Protein AF-A0A0P0D0X3-F1 (afdb_monomer_lite)

Structure (mmCIF, N/CA/C/O backbone):
data_AF-A0A0P0D0X3-F1
#
_entry.id   AF-A0A0P0D0X3-F1
#
loop_
_atom_site.group_PDB
_atom_site.id
_atom_site.type_symbol
_atom_site.label_atom_id
_atom_site.label_alt_id
_atom_site.label_comp_id
_atom_site.label_asym_id
_atom_site.label_entity_id
_atom_site.label_seq_id
_atom_site.pdbx_PDB_ins_code
_atom_site.Cartn_x
_atom_site.Cartn_y
_atom_site.Cartn_z
_atom_site.occupancy
_atom_site.B_iso_or_equiv
_atom_site.auth_seq_id
_atom_site.auth_comp_id
_atom_site.auth_asym_id
_atom_site.auth_atom_id
_atom_site.pdbx_PDB_model_num
ATOM 1 N N . MET A 1 1 ? -0.800 -17.190 -80.268 1.00 58.31 1 MET A N 1
ATOM 2 C CA . MET A 1 1 ? -1.699 -16.390 -79.402 1.00 58.31 1 MET A CA 1
ATOM 3 C C . MET A 1 1 ? -2.467 -17.156 -78.300 1.00 58.31 1 MET A C 1
ATOM 5 O O . MET A 1 1 ? -2.854 -16.480 -77.355 1.00 58.31 1 MET A O 1
ATOM 9 N N . PRO A 1 2 ? -2.688 -18.495 -78.311 1.00 58.62 2 PRO A N 1
ATOM 10 C CA . PRO A 1 2 ? -3.405 -19.166 -77.206 1.00 58.62 2 PRO A CA 1
ATOM 11 C C . PRO A 1 2 ? -2.531 -19.423 -75.964 1.00 58.62 2 PRO A C 1
ATOM 13 O O . PRO A 1 2 ? -3.028 -19.371 -74.844 1.00 58.62 2 PRO A O 1
ATOM 16 N N . ALA A 1 3 ? -1.220 -19.613 -76.150 1.00 58.62 3 ALA A N 1
ATOM 17 C CA . ALA A 1 3 ? -0.276 -19.857 -75.056 1.00 58.62 3 ALA A CA 1
ATOM 18 C C . ALA A 1 3 ? -0.175 -18.674 -74.076 1.00 58.62 3 ALA A C 1
ATOM 20 O O . ALA A 1 3 ? -0.129 -18.879 -72.869 1.00 58.62 3 ALA A O 1
ATOM 21 N N . LEU A 1 4 ? -0.228 -17.435 -74.581 1.00 63.00 4 LEU A N 1
ATOM 22 C CA . LEU A 1 4 ? -0.166 -16.236 -73.739 1.00 63.00 4 LEU A CA 1
ATOM 23 C C . LEU A 1 4 ? -1.428 -16.075 -72.872 1.00 63.00 4 LEU A C 1
ATOM 25 O O . LEU A 1 4 ? -1.341 -15.619 -71.740 1.00 63.00 4 LEU A O 1
ATOM 29 N N . ARG A 1 5 ? -2.597 -16.490 -73.387 1.00 64.44 5 ARG A N 1
ATOM 30 C CA . ARG A 1 5 ? -3.867 -16.467 -72.643 1.00 64.44 5 ARG A CA 1
ATOM 31 C C . ARG A 1 5 ? -3.905 -17.527 -71.542 1.00 64.44 5 ARG A C 1
ATOM 33 O O . ARG A 1 5 ? -4.376 -17.234 -70.451 1.00 64.44 5 ARG A O 1
ATOM 40 N N . LEU A 1 6 ? -3.376 -18.722 -71.809 1.00 64.69 6 LEU A N 1
ATOM 41 C CA . LEU A 1 6 ? -3.250 -19.791 -70.810 1.00 64.69 6 LEU A CA 1
ATOM 42 C C . LEU A 1 6 ? -2.283 -19.406 -69.684 1.00 64.69 6 LEU A C 1
ATOM 44 O O . LEU A 1 6 ? -2.586 -19.645 -68.519 1.00 64.69 6 LEU A O 1
ATOM 48 N N . LEU A 1 7 ? -1.173 -18.742 -70.024 1.00 64.81 7 LEU A N 1
ATOM 49 C CA . LEU A 1 7 ? -0.231 -18.214 -69.037 1.00 64.81 7 LEU A CA 1
ATOM 50 C C . LEU A 1 7 ? -0.897 -17.164 -68.134 1.00 64.81 7 LEU A C 1
ATOM 52 O O . LEU A 1 7 ? -0.730 -17.186 -66.920 1.00 64.81 7 LEU A O 1
ATOM 56 N N . TRP A 1 8 ? -1.709 -16.282 -68.726 1.00 63.12 8 TRP A N 1
ATOM 57 C CA . TRP A 1 8 ? -2.420 -15.236 -67.993 1.00 63.12 8 TRP A CA 1
ATOM 58 C C . TRP A 1 8 ? -3.489 -15.811 -67.049 1.00 63.12 8 TRP A C 1
ATOM 60 O O . TRP A 1 8 ? -3.543 -15.417 -65.888 1.00 63.12 8 TRP A O 1
ATOM 70 N N . LEU A 1 9 ? -4.278 -16.799 -67.497 1.00 61.22 9 LEU A N 1
ATOM 71 C CA . LEU A 1 9 ? -5.241 -17.501 -66.634 1.00 61.22 9 LEU A CA 1
ATOM 72 C C . LEU A 1 9 ? -4.561 -18.278 -65.492 1.00 61.22 9 LEU A C 1
ATOM 74 O O . LEU A 1 9 ? -5.095 -18.302 -64.385 1.00 61.22 9 LEU A O 1
ATOM 78 N N . GLY A 1 10 ? -3.384 -18.867 -65.730 1.00 60.97 10 GLY A N 1
ATOM 79 C CA . GLY A 1 10 ? -2.591 -19.522 -64.684 1.00 60.97 10 GLY A CA 1
ATOM 80 C C . GLY A 1 10 ? -2.073 -18.541 -63.626 1.00 60.97 10 GLY A C 1
ATOM 81 O O . GLY A 1 10 ? -2.152 -18.823 -62.432 1.00 60.97 10 GLY A O 1
ATOM 82 N N . CYS A 1 11 ? -1.619 -17.355 -64.047 1.00 60.84 11 CYS A N 1
ATOM 83 C CA . CYS A 1 11 ? -1.181 -16.299 -63.131 1.00 60.84 11 CYS A CA 1
ATOM 84 C C . CYS A 1 11 ? -2.339 -15.708 -62.309 1.00 60.84 11 CYS A C 1
ATOM 86 O O . CYS A 1 11 ? -2.172 -15.462 -61.118 1.00 60.84 11 CYS A O 1
ATOM 88 N N . LEU A 1 12 ? -3.520 -15.525 -62.909 1.00 59.28 12 LEU A N 1
ATOM 89 C CA . LEU A 1 12 ? -4.715 -15.039 -62.204 1.00 59.28 12 LEU A CA 1
ATOM 90 C C . LEU A 1 12 ? -5.274 -16.065 -61.207 1.00 59.28 12 LEU A C 1
ATOM 92 O O . LEU A 1 12 ? -5.705 -15.677 -60.126 1.00 59.28 12 LEU A O 1
ATOM 96 N N . GLY A 1 13 ? -5.205 -17.365 -61.513 1.00 58.12 13 GLY A N 1
ATOM 97 C CA . GLY A 1 13 ? -5.619 -18.426 -60.586 1.00 58.12 13 GLY A CA 1
ATOM 98 C C . GLY A 1 13 ? -4.745 -18.521 -59.329 1.00 58.12 13 GLY A C 1
ATOM 99 O O . GLY A 1 13 ? -5.245 -18.858 -58.259 1.00 58.12 13 GLY A O 1
ATOM 100 N N . SER A 1 14 ? -3.460 -18.159 -59.432 1.00 54.78 14 SER A N 1
ATOM 101 C CA . SER A 1 14 ? -2.540 -18.115 -58.286 1.00 54.78 14 SER A CA 1
ATOM 102 C C . SER A 1 14 ? -2.758 -16.904 -57.374 1.00 54.78 14 SER A C 1
ATOM 104 O O . SER A 1 14 ? -2.336 -16.946 -56.222 1.00 54.78 14 SER A O 1
ATOM 106 N N . LEU A 1 15 ? -3.401 -15.838 -57.862 1.00 53.19 15 LEU A N 1
ATOM 107 C CA . LEU A 1 15 ? -3.718 -14.644 -57.067 1.00 53.19 15 LEU A CA 1
ATOM 108 C C . LEU A 1 15 ? -4.998 -14.817 -56.230 1.00 53.19 15 LEU A C 1
ATOM 110 O O . LEU A 1 15 ? -5.265 -14.008 -55.349 1.00 53.19 15 LEU A O 1
ATOM 114 N N . CYS A 1 16 ? -5.766 -15.886 -56.462 1.00 53.16 16 CYS A N 1
ATOM 115 C CA . CYS A 1 16 ? -6.934 -16.261 -55.658 1.00 53.16 16 CYS A CA 1
ATOM 116 C C . CYS A 1 16 ? -6.609 -17.314 -54.583 1.00 53.16 16 CYS A C 1
ATOM 118 O O . CYS A 1 16 ? -7.506 -18.018 -54.114 1.00 53.16 16 CYS A O 1
ATOM 120 N N . ARG A 1 17 ? -5.335 -17.457 -54.192 1.00 52.00 17 ARG A N 1
ATOM 121 C CA . ARG A 1 17 ? -4.937 -18.345 -53.096 1.00 52.00 17 ARG A CA 1
ATOM 122 C C . ARG A 1 17 ? -5.315 -17.698 -51.759 1.00 52.00 17 ARG A 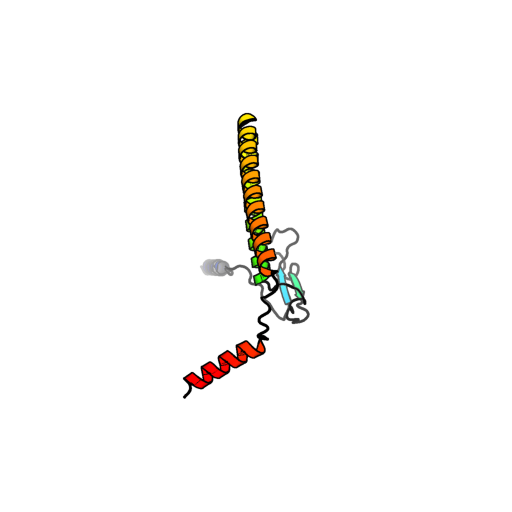C 1
ATOM 124 O O . ARG A 1 17 ? -4.738 -16.694 -51.370 1.00 52.00 17 ARG A O 1
ATOM 131 N N . ALA A 1 18 ? -6.357 -18.274 -51.159 1.00 49.09 18 ALA A N 1
ATOM 132 C CA . ALA A 1 18 ? -6.875 -18.120 -49.800 1.00 49.09 18 ALA A CA 1
ATOM 133 C C . ALA A 1 18 ? -6.236 -17.010 -48.943 1.00 49.09 18 ALA A C 1
ATOM 135 O O . ALA A 1 18 ? -5.193 -17.192 -48.325 1.00 49.09 18 ALA A O 1
ATOM 136 N N . TYR A 1 19 ? -6.935 -15.880 -48.860 1.00 47.81 19 TYR A N 1
ATOM 137 C CA . TYR A 1 19 ? -6.713 -14.861 -47.842 1.00 47.81 19 TYR A CA 1
ATOM 138 C C . TYR A 1 19 ? -7.396 -15.319 -46.546 1.00 47.81 19 TYR A C 1
ATOM 140 O O . TYR A 1 19 ? -8.625 -15.393 -46.496 1.00 47.81 19 TYR A O 1
ATOM 148 N N . PHE A 1 20 ? -6.612 -15.678 -45.528 1.00 48.50 20 PHE A N 1
ATOM 149 C CA . PHE A 1 20 ? -7.116 -15.968 -44.186 1.00 48.50 20 PHE A CA 1
ATOM 150 C C . PHE A 1 20 ? -6.732 -14.816 -43.258 1.00 48.50 20 PHE A C 1
ATOM 152 O O . PHE A 1 20 ? -5.566 -14.654 -42.910 1.00 48.50 20 PHE A O 1
ATOM 159 N N . ASP A 1 21 ? -7.722 -14.004 -42.896 1.00 47.28 21 ASP A N 1
ATOM 160 C CA . ASP A 1 21 ? -7.575 -12.868 -41.988 1.00 47.28 21 ASP A CA 1
ATOM 161 C C . ASP A 1 21 ? -8.369 -13.156 -40.714 1.00 47.28 21 ASP A C 1
ATOM 163 O O . ASP A 1 21 ? -9.567 -12.884 -40.607 1.00 47.28 21 ASP A O 1
ATOM 167 N N . GLY A 1 22 ? -7.717 -13.827 -39.770 1.00 46.41 22 GLY A N 1
ATOM 168 C CA . GLY A 1 22 ? -8.279 -14.081 -38.453 1.00 46.41 22 GLY A CA 1
ATOM 169 C C . GLY A 1 22 ? -7.330 -14.890 -37.572 1.00 46.41 22 GLY A C 1
ATOM 170 O O . GLY A 1 22 ? -6.578 -15.718 -38.081 1.00 46.41 22 GLY A O 1
ATOM 171 N N . PRO A 1 23 ? -7.337 -14.692 -36.242 1.00 42.59 23 PRO A N 1
ATOM 172 C CA . PRO A 1 23 ? -6.668 -15.626 -35.348 1.00 42.59 23 PRO A CA 1
ATOM 173 C C . PRO A 1 23 ? -7.340 -16.988 -35.532 1.00 42.59 23 PRO A C 1
ATOM 175 O O . PRO A 1 23 ? -8.569 -17.059 -35.457 1.00 42.59 23 PRO A O 1
ATOM 178 N N . LEU A 1 24 ? -6.554 -18.038 -35.813 1.00 51.62 24 LEU A N 1
ATOM 179 C CA . LEU A 1 24 ? -7.033 -19.422 -35.900 1.00 51.62 24 LEU A CA 1
ATOM 180 C C . LEU A 1 24 ? -7.938 -19.681 -34.693 1.00 51.62 24 LEU A C 1
ATOM 182 O O . LEU A 1 24 ? -7.467 -19.768 -33.557 1.00 51.62 24 LEU A O 1
ATOM 186 N N . GLN A 1 25 ? -9.252 -19.701 -34.928 1.00 48.66 25 GLN A N 1
ATOM 187 C CA . GLN A 1 25 ? -10.197 -19.958 -33.859 1.00 48.66 25 GLN A CA 1
ATOM 188 C C . GLN A 1 25 ? -9.917 -21.377 -33.368 1.00 48.66 25 GLN A C 1
ATOM 190 O O . GLN A 1 25 ? -9.682 -22.262 -34.194 1.00 48.66 25 GLN A O 1
ATOM 195 N N . PRO A 1 26 ? -9.902 -21.620 -32.049 1.00 52.44 26 PRO A N 1
ATOM 196 C CA . PRO A 1 26 ? -9.837 -22.977 -31.540 1.00 52.44 26 PRO A CA 1
ATOM 197 C C . PRO A 1 26 ? -11.083 -23.724 -32.025 1.00 52.44 26 PRO A C 1
ATOM 199 O O . PRO A 1 26 ? -12.160 -23.609 -31.441 1.00 52.44 26 PRO A O 1
ATOM 202 N N . GLU A 1 27 ? -10.953 -24.463 -33.124 1.00 52.97 27 GLU A N 1
ATOM 203 C CA . GLU A 1 27 ? -12.034 -25.292 -33.630 1.00 52.97 27 GLU A CA 1
ATOM 204 C C . GLU A 1 27 ? -12.115 -26.549 -32.764 1.00 52.97 27 GLU A C 1
ATOM 206 O O . GLU A 1 27 ? -11.259 -27.435 -32.803 1.00 52.97 27 GLU A O 1
ATOM 211 N N . MET A 1 28 ? -13.156 -26.616 -31.935 1.00 55.50 28 MET A N 1
ATOM 212 C CA . MET A 1 28 ? -13.570 -27.867 -31.314 1.00 55.50 28 MET A CA 1
ATOM 213 C C . MET A 1 28 ? -14.223 -28.736 -32.386 1.00 55.50 28 MET A C 1
ATOM 215 O O . MET A 1 28 ? -15.407 -28.585 -32.683 1.00 55.50 28 MET A O 1
ATOM 219 N N . SER A 1 29 ? -13.462 -29.673 -32.943 1.00 56.06 29 SER A N 1
ATOM 220 C CA . SER A 1 29 ? -14.001 -30.722 -33.804 1.00 56.06 29 SER A CA 1
ATOM 221 C C . SER A 1 29 ? -14.033 -32.031 -33.010 1.00 56.06 29 SER A C 1
ATOM 223 O O . SER A 1 29 ? -13.059 -32.409 -32.365 1.00 56.06 29 SER A O 1
ATOM 225 N N . ASN A 1 30 ? -15.189 -32.699 -32.958 1.00 59.94 30 ASN A N 1
ATOM 226 C CA . ASN A 1 30 ? -15.339 -34.032 -32.351 1.00 59.94 30 ASN A CA 1
ATOM 227 C C . ASN A 1 30 ? -14.862 -34.182 -30.877 1.00 59.94 30 ASN A C 1
ATOM 229 O O . ASN A 1 30 ? -14.393 -35.243 -30.468 1.00 59.94 30 ASN A O 1
ATOM 233 N N . GLY A 1 31 ? -14.967 -33.127 -30.059 1.00 58.53 31 GLY A N 1
ATOM 234 C CA . GLY A 1 31 ? -14.585 -33.169 -28.637 1.00 58.53 31 GLY A CA 1
ATOM 235 C C . GLY A 1 31 ? -13.072 -33.151 -28.365 1.00 58.53 31 GLY A C 1
ATOM 236 O O . GLY A 1 31 ? -12.656 -33.335 -27.216 1.00 58.53 31 GLY A O 1
ATOM 237 N N . SER A 1 32 ? -12.253 -32.913 -29.391 1.00 60.31 32 SER A N 1
ATOM 238 C CA . SER A 1 32 ? -10.832 -32.595 -29.257 1.00 60.31 32 SER A CA 1
ATOM 239 C C . SER A 1 32 ? -10.583 -31.109 -29.495 1.00 60.31 32 SER A C 1
ATOM 241 O O . SER A 1 32 ? -11.143 -30.506 -30.409 1.00 60.31 32 SER A O 1
ATOM 243 N N . LEU A 1 33 ? -9.736 -30.516 -28.654 1.00 65.62 33 LEU A N 1
ATOM 244 C CA . LEU A 1 33 ? -9.167 -29.196 -28.898 1.00 65.62 33 LEU A CA 1
ATOM 245 C C . LEU A 1 33 ? -7.865 -29.388 -29.677 1.00 65.62 33 LEU A C 1
ATOM 247 O O . LEU A 1 33 ? -6.945 -30.060 -29.204 1.00 65.62 33 LEU A O 1
ATOM 251 N N . HIS A 1 34 ? -7.818 -28.795 -30.862 1.00 66.44 34 HIS A N 1
ATOM 252 C CA . HIS A 1 34 ? -6.672 -28.837 -31.756 1.00 66.44 34 HIS A CA 1
ATOM 253 C C . HIS A 1 34 ? -5.821 -27.589 -31.506 1.00 66.44 34 HIS A C 1
ATOM 255 O O . HIS A 1 34 ? -6.249 -26.479 -31.819 1.00 66.44 34 HIS A O 1
ATOM 261 N N . HIS A 1 35 ? -4.639 -27.751 -30.907 1.00 67.81 35 HIS A N 1
ATOM 262 C CA . HIS A 1 35 ? -3.685 -26.653 -30.744 1.00 67.81 35 HIS A CA 1
ATOM 263 C C . HIS A 1 35 ? -2.438 -26.940 -31.578 1.00 67.81 35 HIS A C 1
ATOM 265 O O . HIS A 1 35 ? -1.793 -27.974 -31.400 1.00 67.81 35 HIS A O 1
ATOM 271 N N . TYR A 1 36 ? -2.128 -26.040 -32.507 1.00 65.81 36 TYR A N 1
ATOM 272 C CA . TYR A 1 36 ? -0.914 -26.117 -33.311 1.00 65.81 36 TYR A CA 1
ATOM 273 C C . TYR A 1 36 ? 0.252 -25.591 -32.480 1.00 65.81 36 TYR A C 1
ATOM 275 O O . TYR A 1 36 ? 0.215 -24.450 -32.023 1.00 65.81 36 TYR A O 1
ATOM 283 N N . PHE A 1 37 ? 1.254 -26.435 -32.249 1.00 62.75 37 PHE A N 1
ATOM 284 C CA . PHE A 1 37 ? 2.443 -26.079 -31.485 1.00 62.75 37 PHE A CA 1
ATOM 285 C C . PHE A 1 37 ? 3.686 -26.505 -32.256 1.00 62.75 37 PHE A C 1
ATOM 287 O O . PHE A 1 37 ? 3.893 -27.694 -32.497 1.00 62.75 37 PHE A O 1
ATOM 294 N N . VAL A 1 38 ? 4.520 -25.528 -32.611 1.00 63.53 38 VAL A N 1
ATOM 295 C CA . VAL A 1 38 ? 5.843 -25.764 -33.192 1.00 63.53 38 VAL A CA 1
ATOM 296 C C . VAL A 1 38 ? 6.886 -25.576 -32.081 1.00 63.53 38 VAL A C 1
ATOM 298 O O . VAL A 1 38 ? 6.984 -24.470 -31.546 1.00 63.53 38 VAL A O 1
ATOM 301 N N . PRO A 1 39 ? 7.644 -26.623 -31.691 1.00 57.00 39 PRO A N 1
ATOM 302 C CA . PRO A 1 39 ? 8.561 -26.581 -30.544 1.00 57.00 39 PRO A CA 1
ATOM 303 C C . PRO A 1 39 ? 9.632 -25.492 -30.604 1.00 57.00 39 PRO A C 1
ATOM 305 O O . PRO A 1 39 ? 10.004 -24.953 -29.564 1.00 57.00 39 PRO A O 1
ATOM 308 N N . ASP A 1 40 ? 10.083 -25.154 -31.809 1.00 69.94 40 ASP A N 1
ATOM 309 C CA . ASP A 1 40 ? 11.145 -24.171 -32.028 1.00 69.94 40 ASP A CA 1
ATOM 310 C C . ASP A 1 40 ? 10.595 -22.745 -32.233 1.00 69.94 40 ASP A C 1
ATOM 312 O O . ASP A 1 40 ? 11.357 -21.783 -32.284 1.00 69.94 40 ASP A O 1
ATOM 316 N N . GLY A 1 41 ? 9.265 -22.592 -32.297 1.00 63.88 41 GLY A N 1
ATOM 317 C CA . GLY A 1 41 ? 8.573 -21.306 -32.430 1.00 63.88 41 GLY A CA 1
ATOM 318 C C . GLY A 1 41 ? 8.641 -20.659 -33.817 1.00 63.88 41 GLY A C 1
ATOM 319 O O . GLY A 1 41 ? 8.044 -19.598 -34.000 1.00 63.88 41 GLY A O 1
ATOM 320 N N . ASP A 1 42 ? 9.328 -21.284 -34.772 1.00 67.25 42 ASP A N 1
ATOM 321 C CA . ASP A 1 42 ? 9.438 -20.832 -36.158 1.00 67.25 42 ASP A CA 1
ATOM 322 C C . ASP A 1 42 ? 8.445 -21.613 -37.026 1.00 67.25 42 ASP A C 1
ATOM 324 O O . ASP A 1 42 ? 8.580 -22.822 -37.185 1.00 67.25 42 ASP A O 1
ATOM 328 N N . TYR A 1 43 ? 7.389 -20.945 -37.491 1.00 63.53 43 TYR A N 1
ATOM 329 C CA . TYR A 1 43 ? 6.301 -21.574 -38.245 1.00 63.53 43 TYR A CA 1
ATOM 330 C C . TYR A 1 43 ? 6.612 -21.477 -39.739 1.00 63.53 43 TYR A C 1
ATOM 332 O O . TYR A 1 43 ? 6.482 -20.399 -40.322 1.00 63.53 43 TYR A O 1
ATOM 340 N N . GLU A 1 44 ? 6.989 -22.588 -40.367 1.00 69.12 44 GLU A N 1
ATOM 341 C CA . GLU A 1 44 ? 7.256 -22.634 -41.804 1.00 69.12 44 GLU A CA 1
ATOM 342 C C . GLU A 1 44 ? 5.975 -22.963 -42.586 1.00 69.12 44 GLU A C 1
ATOM 344 O O . GLU A 1 44 ? 5.141 -23.769 -42.172 1.00 69.12 44 GLU A O 1
ATOM 349 N N . GLU A 1 45 ? 5.811 -22.375 -43.775 1.00 61.66 45 GLU A N 1
ATOM 350 C CA . GLU A 1 45 ? 4.611 -22.558 -44.620 1.00 61.66 45 GLU A CA 1
ATOM 351 C C . GLU A 1 45 ? 4.404 -24.013 -45.098 1.00 61.66 45 GLU A C 1
ATOM 353 O O . GLU A 1 45 ? 3.327 -24.367 -45.578 1.00 61.66 45 GLU A O 1
ATOM 358 N N . ASN A 1 46 ? 5.436 -24.853 -44.975 1.00 62.62 46 ASN A N 1
ATOM 359 C CA . ASN A 1 46 ? 5.441 -26.266 -45.361 1.00 62.62 46 ASN A CA 1
ATOM 360 C C . ASN A 1 46 ? 5.277 -27.231 -44.176 1.00 62.62 46 ASN A C 1
ATOM 362 O O . ASN A 1 46 ? 5.381 -28.444 -44.375 1.00 62.62 46 ASN A O 1
ATOM 366 N N . ASP A 1 47 ? 5.051 -26.732 -42.961 1.00 65.31 47 ASP A N 1
ATOM 367 C CA . ASP A 1 47 ? 4.870 -27.602 -41.805 1.00 65.31 47 ASP A CA 1
ATOM 368 C C . ASP A 1 47 ? 3.543 -28.362 -41.905 1.00 65.31 47 ASP A C 1
ATOM 370 O O . ASP A 1 47 ? 2.456 -27.781 -41.908 1.00 65.31 47 ASP A O 1
ATOM 374 N N . ASP A 1 48 ? 3.636 -29.694 -41.982 1.00 63.88 48 ASP A N 1
ATOM 375 C CA . ASP A 1 48 ? 2.472 -30.574 -42.041 1.00 63.88 48 ASP A CA 1
ATOM 376 C C . ASP A 1 48 ? 1.615 -30.392 -40.769 1.00 63.88 48 ASP A C 1
ATOM 378 O O . ASP A 1 48 ? 2.050 -30.770 -39.670 1.00 63.88 48 ASP A O 1
ATOM 382 N N . PRO A 1 49 ? 0.367 -29.897 -40.877 1.00 64.31 49 PRO A N 1
ATOM 383 C CA . PRO A 1 49 ? -0.468 -29.600 -39.715 1.00 64.31 49 PRO A CA 1
ATOM 384 C C . PRO A 1 49 ? -0.786 -30.847 -38.880 1.00 64.31 49 PRO A C 1
ATOM 386 O O . PRO A 1 49 ? -1.036 -30.729 -37.686 1.00 64.31 49 PRO A O 1
ATOM 389 N N . GLU A 1 50 ? -0.731 -32.048 -39.464 1.00 64.19 50 GLU A N 1
ATOM 390 C CA . GLU A 1 50 ? -0.921 -33.317 -38.747 1.00 64.19 50 GLU A CA 1
ATOM 391 C C . GLU A 1 50 ? 0.268 -33.699 -37.852 1.00 64.19 50 GLU A C 1
ATOM 393 O O . GLU A 1 50 ? 0.097 -34.436 -36.882 1.00 64.19 50 GLU A O 1
ATOM 398 N N . ARG A 1 51 ? 1.476 -33.204 -38.152 1.00 63.50 51 ARG A N 1
ATOM 399 C CA . ARG A 1 51 ? 2.683 -33.482 -37.358 1.00 63.50 51 ARG A CA 1
ATOM 400 C C . ARG A 1 51 ? 2.837 -32.533 -36.177 1.00 63.50 51 ARG A C 1
ATOM 402 O O . ARG A 1 51 ? 3.343 -32.950 -35.139 1.00 63.50 51 ARG A O 1
ATOM 409 N N . CYS A 1 52 ? 2.375 -31.294 -36.324 1.00 62.53 52 CYS A N 1
ATOM 410 C CA . CYS A 1 52 ? 2.537 -30.231 -35.326 1.00 62.53 52 CYS A CA 1
ATOM 411 C C . CYS A 1 52 ? 1.262 -29.980 -34.499 1.00 62.53 52 CYS A C 1
ATOM 413 O O . CYS A 1 52 ? 1.129 -28.950 -33.834 1.00 62.53 52 CYS A O 1
ATOM 415 N N . GLN A 1 53 ? 0.298 -30.906 -34.536 1.00 66.19 53 GLN A N 1
ATOM 416 C CA . GLN A 1 53 ? -0.950 -30.784 -33.792 1.00 66.19 53 GLN A CA 1
ATOM 417 C C . GLN A 1 53 ? -0.887 -31.524 -32.457 1.00 66.19 53 GLN A C 1
ATOM 419 O O . GLN A 1 53 ? -0.746 -32.745 -32.388 1.00 66.19 53 GLN A O 1
ATOM 424 N N . LEU A 1 54 ? -1.094 -30.774 -31.377 1.00 61.78 54 LEU A N 1
ATOM 425 C CA . LEU A 1 54 ? -1.419 -31.335 -30.076 1.00 61.78 54 LEU A CA 1
ATOM 426 C C . LEU A 1 54 ? -2.938 -31.505 -29.981 1.00 61.78 54 LEU A C 1
ATOM 428 O O . LEU A 1 54 ? -3.708 -30.545 -30.069 1.00 61.78 54 LEU A O 1
ATOM 432 N N . LEU A 1 55 ? -3.358 -32.759 -29.812 1.00 62.84 55 LEU A N 1
ATOM 433 C CA . LEU A 1 55 ? -4.752 -33.159 -29.648 1.00 62.84 55 LEU A CA 1
ATOM 434 C C . LEU A 1 55 ? -5.071 -33.292 -28.161 1.00 62.84 55 LEU A C 1
ATOM 436 O O . LEU A 1 55 ? -4.752 -34.300 -27.527 1.00 62.84 55 LEU A O 1
ATOM 440 N N . PHE A 1 56 ? -5.749 -32.296 -27.601 1.00 61.09 56 PHE A N 1
ATOM 441 C CA . PHE A 1 56 ? -6.284 -32.410 -26.250 1.00 61.09 56 PHE A CA 1
ATOM 442 C C . PHE A 1 56 ? -7.657 -33.068 -26.320 1.00 61.09 56 PHE A C 1
ATOM 444 O O . PHE A 1 56 ? -8.638 -32.463 -26.755 1.00 61.09 56 PHE A O 1
ATOM 451 N N . ARG A 1 57 ? -7.736 -34.331 -25.895 1.00 60.16 57 ARG A N 1
ATOM 452 C CA . ARG A 1 57 ? -9.012 -35.035 -25.770 1.00 60.16 57 ARG A CA 1
ATOM 453 C C . ARG A 1 57 ? -9.695 -34.573 -24.490 1.00 60.16 57 ARG A C 1
ATOM 455 O O . ARG A 1 57 ? -9.209 -34.857 -23.397 1.00 60.16 57 ARG A O 1
ATOM 462 N N . VAL A 1 58 ? -10.823 -33.877 -24.615 1.00 59.50 58 VAL A N 1
ATOM 463 C CA . VAL A 1 58 ? -11.593 -33.433 -23.450 1.00 59.50 58 VAL A CA 1
ATOM 464 C C . VAL A 1 58 ? -12.321 -34.649 -22.876 1.00 59.50 58 VAL A C 1
ATOM 466 O O . VAL A 1 58 ? -13.413 -35.014 -23.308 1.00 59.50 58 VAL A O 1
ATOM 469 N N . SER A 1 59 ? -11.679 -35.345 -21.939 1.00 59.00 59 SER A N 1
ATOM 470 C CA . SER A 1 59 ? -12.308 -36.433 -21.198 1.00 59.00 59 SER A CA 1
ATOM 471 C C . SER A 1 59 ? -13.184 -35.858 -20.086 1.00 59.00 59 SER A C 1
ATOM 473 O O . SER A 1 59 ? -12.683 -35.228 -19.161 1.00 59.00 59 SER A O 1
ATOM 475 N N . GLU A 1 60 ? -14.477 -36.157 -20.188 1.00 55.69 60 GLU A N 1
ATOM 476 C CA . GLU A 1 60 ? -15.571 -35.848 -19.262 1.00 55.69 60 GLU A CA 1
ATOM 477 C C . GLU A 1 60 ? -16.076 -34.391 -19.245 1.00 55.69 60 GLU A C 1
ATOM 479 O O . GLU A 1 60 ? -15.341 -33.465 -18.903 1.00 55.69 60 GLU A O 1
ATOM 484 N N . PRO A 1 61 ? -17.390 -34.170 -19.457 1.00 56.50 61 PRO A N 1
ATOM 485 C CA . PRO A 1 61 ? -18.060 -32.940 -19.065 1.00 56.50 61 PRO A CA 1
ATOM 486 C C . PRO A 1 61 ? -18.275 -32.953 -17.546 1.00 56.50 61 PRO A C 1
ATOM 488 O O . PRO A 1 61 ? -19.406 -32.862 -17.062 1.00 56.50 61 PRO A O 1
ATOM 491 N N . ARG A 1 62 ? -17.206 -33.076 -16.751 1.00 51.66 62 ARG A N 1
ATOM 492 C CA . ARG A 1 62 ? -17.315 -32.622 -15.368 1.00 51.66 62 ARG A CA 1
ATOM 493 C C . ARG A 1 62 ? -17.488 -31.119 -15.471 1.00 51.66 62 ARG A C 1
ATOM 495 O O . ARG A 1 62 ? -16.538 -30.400 -15.759 1.00 51.66 62 ARG A O 1
ATOM 502 N N . ARG A 1 63 ? -18.717 -30.634 -15.249 1.00 55.31 63 ARG A N 1
ATOM 503 C CA . ARG A 1 63 ? -18.900 -29.258 -14.779 1.00 55.31 63 ARG A CA 1
ATOM 504 C C . ARG A 1 63 ? -17.853 -29.086 -13.690 1.00 55.31 63 ARG A C 1
ATOM 506 O O . ARG A 1 63 ? -17.855 -29.897 -12.765 1.00 55.31 63 ARG A O 1
ATOM 513 N N . CYS A 1 64 ? -16.952 -28.117 -13.834 1.00 54.84 64 CYS A N 1
ATOM 514 C CA . CYS A 1 64 ? -16.079 -27.699 -12.750 1.00 54.84 64 CYS A CA 1
ATOM 515 C C . CYS A 1 64 ? -16.996 -27.347 -11.575 1.00 54.84 64 CYS A C 1
ATOM 517 O O . CYS A 1 64 ? -17.540 -26.248 -11.498 1.00 54.84 64 CYS A O 1
ATOM 519 N N . GLY A 1 65 ? -17.289 -28.331 -10.730 1.00 55.03 65 GLY A N 1
ATOM 520 C CA . GLY A 1 65 ? -17.985 -28.120 -9.485 1.00 55.03 65 GLY A CA 1
ATOM 521 C C . GLY A 1 65 ? -17.012 -27.316 -8.660 1.00 55.03 65 GLY A C 1
ATOM 522 O O . GLY A 1 65 ? -15.885 -27.771 -8.462 1.00 55.03 65 GLY A O 1
ATOM 523 N N . ALA A 1 66 ? -17.417 -26.107 -8.270 1.00 56.28 66 ALA A N 1
ATOM 524 C CA . ALA A 1 66 ? -16.656 -25.299 -7.335 1.00 56.28 66 ALA A CA 1
ATOM 525 C C . ALA A 1 66 ? -16.162 -26.223 -6.217 1.00 56.28 66 ALA A C 1
ATOM 527 O O . ALA A 1 66 ? -16.969 -26.919 -5.590 1.00 56.28 66 ALA A O 1
ATOM 528 N N . ALA A 1 67 ? -14.840 -26.300 -6.045 1.00 55.06 67 ALA A N 1
ATOM 529 C CA . ALA A 1 67 ? -14.257 -27.076 -4.967 1.00 55.06 67 ALA A CA 1
ATOM 530 C C . ALA A 1 67 ? -14.944 -26.648 -3.658 1.00 55.06 67 ALA A C 1
ATOM 532 O O . ALA A 1 67 ? -15.166 -25.446 -3.469 1.00 55.06 67 ALA A O 1
ATOM 533 N N . PRO A 1 68 ? -15.332 -27.578 -2.769 1.00 48.97 68 PRO A N 1
ATOM 534 C CA . PRO A 1 68 ? -15.960 -27.202 -1.512 1.00 48.97 68 PRO A CA 1
ATOM 535 C C . PRO A 1 68 ? -14.960 -26.354 -0.712 1.00 48.97 68 PRO A C 1
ATOM 537 O O . PRO A 1 68 ? -13.938 -26.859 -0.260 1.00 48.97 68 PRO A O 1
ATOM 540 N N . GLY A 1 69 ? -15.236 -25.050 -0.605 1.00 60.56 69 GLY A N 1
ATOM 541 C CA . GLY A 1 69 ? -14.362 -24.063 0.042 1.00 60.56 69 GLY A CA 1
ATOM 542 C C . GLY A 1 69 ? -13.618 -23.106 -0.900 1.00 60.56 69 GLY A C 1
ATOM 543 O O . GLY A 1 69 ? -12.972 -22.185 -0.411 1.00 60.56 69 GLY A O 1
ATOM 544 N N . GLY A 1 70 ? -13.724 -23.275 -2.222 1.00 64.44 70 GLY A N 1
ATOM 545 C CA . GLY A 1 70 ? -13.223 -22.303 -3.195 1.00 64.44 70 GLY A CA 1
ATOM 546 C C . GLY A 1 70 ? -14.117 -21.065 -3.246 1.00 64.44 70 GLY A C 1
ATOM 547 O O . GLY A 1 70 ? -15.346 -21.173 -3.256 1.00 64.44 70 GLY A O 1
ATOM 548 N N . LEU A 1 71 ? -13.507 -19.881 -3.270 1.00 67.69 71 LEU A N 1
ATOM 549 C CA . LEU A 1 71 ? -14.230 -18.647 -3.553 1.00 67.69 71 LEU A CA 1
ATOM 550 C C . LEU A 1 71 ? -14.798 -18.725 -4.979 1.00 67.69 71 LEU A C 1
ATOM 552 O O . LEU A 1 71 ? -14.230 -19.353 -5.869 1.00 67.69 71 LEU A O 1
ATOM 556 N N . SER A 1 72 ? -15.939 -18.084 -5.225 1.00 81.62 72 SER A N 1
ATOM 557 C CA . SER A 1 72 ? -16.364 -17.885 -6.616 1.00 81.62 72 SER A CA 1
ATOM 558 C C . SER A 1 72 ? -15.297 -17.071 -7.361 1.00 81.62 72 SER A C 1
ATOM 560 O O . SER A 1 72 ? -14.702 -16.175 -6.767 1.00 81.62 72 SER A O 1
ATOM 562 N N . LEU A 1 73 ? -15.102 -17.296 -8.665 1.00 82.50 73 LEU A N 1
ATOM 563 C CA . LEU A 1 73 ? -14.132 -16.533 -9.478 1.00 82.50 73 LEU A CA 1
ATOM 564 C C . LEU A 1 73 ? -14.266 -15.009 -9.298 1.00 82.50 73 LEU A C 1
ATOM 566 O O . LEU A 1 73 ? -13.285 -14.273 -9.280 1.00 82.50 73 LEU A O 1
ATOM 570 N N . ARG A 1 74 ? -15.498 -14.522 -9.101 1.00 84.38 74 ARG A N 1
ATOM 571 C CA . ARG A 1 74 ? -15.773 -13.112 -8.802 1.00 84.38 74 ARG A CA 1
ATOM 572 C C . ARG A 1 74 ? -15.183 -12.667 -7.461 1.00 84.38 74 ARG A C 1
ATOM 574 O O . ARG A 1 74 ? -14.650 -11.565 -7.361 1.00 84.38 74 ARG A O 1
ATOM 581 N N . GLN A 1 75 ? -15.313 -13.489 -6.424 1.00 86.62 75 GLN A N 1
ATOM 582 C CA . GLN A 1 75 ? -14.722 -13.219 -5.114 1.00 86.62 75 GLN A CA 1
ATOM 583 C C . GLN A 1 75 ? -13.197 -13.304 -5.168 1.00 86.62 75 GLN A C 1
ATOM 585 O O . GLN A 1 75 ? -12.550 -12.425 -4.611 1.00 86.62 75 GLN A O 1
ATOM 590 N N . GLU A 1 76 ? -12.628 -14.281 -5.878 1.00 88.88 76 GLU A N 1
ATOM 591 C CA . GLU A 1 76 ? -11.175 -14.379 -6.080 1.00 88.88 76 GLU A CA 1
ATOM 592 C C . GLU A 1 76 ? -10.622 -13.130 -6.764 1.00 88.88 76 GLU A C 1
ATOM 594 O O . GLU A 1 76 ? -9.685 -12.523 -6.256 1.00 88.88 76 G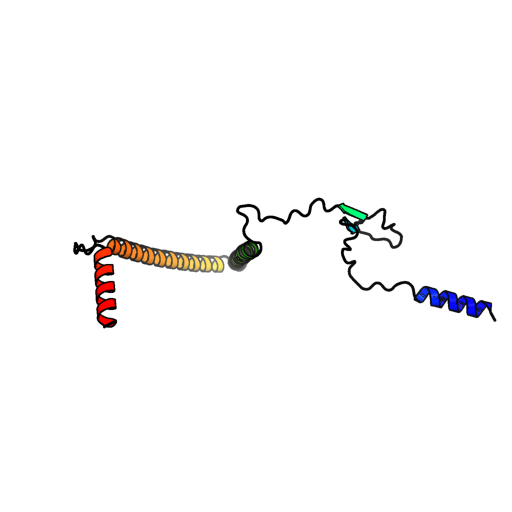LU A O 1
ATOM 599 N N . LEU A 1 77 ? -11.265 -12.667 -7.840 1.00 90.00 77 LEU A N 1
ATOM 600 C CA . LEU A 1 77 ? -10.877 -11.434 -8.524 1.00 90.00 77 LEU A CA 1
ATOM 601 C C . LEU A 1 77 ? -10.997 -10.202 -7.615 1.00 90.00 77 LEU A C 1
ATOM 603 O O . LEU A 1 77 ? -10.179 -9.292 -7.689 1.00 90.00 77 LEU A O 1
ATOM 607 N N . THR A 1 78 ? -11.997 -10.175 -6.731 1.00 91.38 78 THR A N 1
ATOM 608 C CA . THR A 1 78 ? -12.171 -9.074 -5.771 1.00 91.38 78 THR A CA 1
ATOM 609 C C . THR A 1 78 ? -11.065 -9.074 -4.714 1.00 91.38 78 THR A C 1
ATOM 611 O O . THR A 1 78 ? -10.550 -8.015 -4.363 1.00 91.38 78 THR A O 1
ATOM 614 N N . VAL A 1 79 ? -10.694 -10.248 -4.199 1.00 92.38 79 VAL A N 1
ATOM 615 C CA . VAL A 1 79 ? -9.586 -10.394 -3.244 1.00 92.38 79 VAL A CA 1
ATOM 616 C C . VAL A 1 79 ? -8.267 -10.023 -3.912 1.00 92.38 79 VAL A C 1
ATOM 618 O O . VAL A 1 79 ? -7.510 -9.234 -3.353 1.00 92.38 79 VAL A O 1
ATOM 621 N N . LEU A 1 80 ? -8.030 -10.525 -5.124 1.00 93.81 80 LEU A N 1
ATOM 622 C CA . LEU A 1 80 ? -6.835 -10.222 -5.899 1.00 93.81 80 LEU A CA 1
ATOM 623 C C . LEU A 1 80 ? -6.731 -8.724 -6.209 1.00 93.81 80 LEU A C 1
ATOM 625 O O . LEU A 1 80 ? -5.670 -8.143 -6.023 1.00 93.81 80 LEU A O 1
ATOM 629 N N . GLY A 1 81 ? -7.830 -8.076 -6.606 1.00 94.81 81 GLY A N 1
ATOM 630 C CA . GLY A 1 81 ? -7.861 -6.632 -6.851 1.00 94.81 81 GLY A CA 1
ATOM 631 C C . GLY A 1 81 ? -7.441 -5.824 -5.622 1.00 94.81 81 GLY A C 1
ATOM 632 O O . GLY A 1 81 ? -6.574 -4.962 -5.723 1.00 94.81 81 GLY A O 1
ATOM 633 N N . ARG A 1 82 ? -7.967 -6.173 -4.440 1.00 94.12 82 ARG A N 1
ATOM 634 C CA . ARG A 1 82 ? -7.557 -5.539 -3.175 1.00 94.12 82 ARG A CA 1
ATOM 635 C C . ARG A 1 82 ? -6.078 -5.761 -2.869 1.00 94.12 82 ARG A C 1
ATOM 637 O O . ARG A 1 82 ? -5.390 -4.819 -2.506 1.00 94.12 82 ARG A O 1
ATOM 644 N N . GLN A 1 83 ? -5.579 -6.981 -3.056 1.00 94.75 83 GLN A N 1
ATOM 645 C CA . GLN A 1 83 ? -4.163 -7.289 -2.838 1.00 94.75 83 GLN A CA 1
ATOM 646 C C . GLN A 1 83 ? -3.246 -6.505 -3.781 1.00 94.75 83 GLN A C 1
ATOM 648 O O . GLN A 1 83 ? -2.191 -6.044 -3.356 1.00 94.75 83 GLN A O 1
ATOM 653 N N . VAL A 1 84 ? -3.644 -6.333 -5.044 1.00 96.62 84 VAL A N 1
ATOM 654 C CA . VAL A 1 84 ? -2.896 -5.535 -6.024 1.00 96.62 84 VAL A CA 1
ATOM 655 C C . VAL A 1 84 ? -2.894 -4.057 -5.635 1.00 96.62 84 VAL A C 1
ATOM 657 O O . VAL A 1 84 ? -1.843 -3.422 -5.685 1.00 96.62 84 VAL A O 1
ATOM 660 N N . GLU A 1 85 ? -4.032 -3.510 -5.204 1.00 96.38 85 GLU A N 1
ATOM 661 C CA . GLU A 1 85 ? -4.112 -2.131 -4.706 1.00 96.38 85 GLU A CA 1
ATOM 662 C C . GLU A 1 85 ? -3.236 -1.918 -3.463 1.00 96.38 85 GLU A C 1
ATOM 664 O O . GLU A 1 85 ? -2.486 -0.942 -3.394 1.00 96.38 85 GLU A O 1
ATOM 669 N N . ASP A 1 86 ? -3.282 -2.845 -2.505 1.00 96.44 86 ASP A N 1
ATOM 670 C CA . ASP A 1 86 ? -2.475 -2.783 -1.286 1.00 96.44 86 ASP A CA 1
ATOM 671 C C . ASP A 1 86 ? -0.977 -2.898 -1.601 1.00 96.44 86 ASP A C 1
ATOM 673 O O . ASP A 1 86 ? -0.175 -2.109 -1.096 1.00 96.44 86 ASP A O 1
ATOM 677 N N . ALA A 1 87 ? -0.589 -3.810 -2.499 1.00 95.12 87 ALA A N 1
ATOM 678 C CA . ALA A 1 87 ? 0.787 -3.919 -2.975 1.00 95.12 87 ALA A CA 1
ATOM 679 C C . ALA A 1 87 ? 1.247 -2.637 -3.689 1.00 95.12 87 ALA A C 1
ATOM 681 O O . ALA A 1 87 ? 2.374 -2.190 -3.477 1.00 95.12 87 ALA A O 1
ATOM 682 N N . GLY A 1 88 ? 0.373 -2.007 -4.480 1.00 95.19 88 GLY A N 1
ATOM 683 C CA . GLY A 1 88 ? 0.643 -0.726 -5.131 1.00 95.19 88 GLY A CA 1
ATOM 684 C C . GLY A 1 88 ? 0.957 0.388 -4.131 1.00 95.19 88 GLY A C 1
ATOM 685 O O . GLY A 1 88 ? 1.971 1.070 -4.274 1.00 95.19 88 GLY A O 1
ATOM 686 N N . ARG A 1 89 ? 0.151 0.522 -3.069 1.00 93.81 89 ARG A N 1
ATOM 687 C CA . ARG A 1 89 ? 0.384 1.506 -1.992 1.00 93.81 89 ARG A CA 1
ATOM 688 C C . ARG A 1 89 ? 1.710 1.270 -1.269 1.00 93.81 89 ARG A C 1
ATOM 690 O O . ARG A 1 89 ? 2.419 2.222 -0.947 1.00 93.81 89 ARG A O 1
ATOM 697 N N . VAL A 1 90 ? 2.064 0.006 -1.032 1.00 95.44 90 VAL A N 1
ATOM 698 C CA . VAL A 1 90 ? 3.350 -0.356 -0.418 1.00 95.44 90 VAL A CA 1
ATOM 699 C C . VAL A 1 90 ? 4.507 0.027 -1.337 1.00 95.44 90 VAL A C 1
ATOM 701 O O . VAL A 1 90 ? 5.437 0.694 -0.889 1.00 95.44 90 VAL A O 1
ATOM 704 N N . LEU A 1 91 ? 4.450 -0.324 -2.622 1.00 95.19 91 LEU A N 1
ATOM 705 C CA . LEU A 1 91 ? 5.506 0.022 -3.576 1.00 95.19 91 LEU A CA 1
ATOM 706 C C . LEU A 1 91 ? 5.674 1.538 -3.740 1.00 95.19 91 LEU A C 1
ATOM 708 O O . LEU A 1 91 ? 6.804 2.016 -3.815 1.00 95.19 91 LEU A O 1
ATOM 712 N N . GLU A 1 92 ? 4.581 2.302 -3.723 1.00 94.12 92 GLU A N 1
ATOM 713 C CA . GLU A 1 92 ? 4.629 3.767 -3.740 1.00 94.12 92 GLU A CA 1
ATOM 714 C C . GLU A 1 92 ? 5.340 4.326 -2.498 1.00 94.12 92 GLU A C 1
ATOM 716 O O . GLU A 1 92 ? 6.213 5.188 -2.618 1.00 94.12 92 GLU A O 1
ATOM 721 N N . SER A 1 93 ? 5.038 3.793 -1.308 1.00 89.31 93 SER A N 1
ATOM 722 C CA . SER A 1 93 ? 5.725 4.186 -0.069 1.00 89.31 93 SER A CA 1
ATOM 723 C C . SER A 1 93 ? 7.225 3.869 -0.097 1.00 89.31 93 SER A C 1
ATOM 725 O O . SER A 1 93 ? 8.034 4.700 0.316 1.00 89.31 93 SER A O 1
ATOM 727 N N . ILE A 1 94 ? 7.614 2.714 -0.651 1.00 90.44 94 ILE A N 1
ATOM 728 C CA . ILE A 1 94 ? 9.020 2.321 -0.812 1.00 90.44 94 ILE A CA 1
ATOM 729 C C . ILE A 1 94 ? 9.719 3.265 -1.790 1.00 90.44 94 ILE A C 1
ATOM 731 O O . ILE A 1 94 ? 10.804 3.756 -1.487 1.00 90.44 94 ILE A O 1
ATOM 735 N N . GLY A 1 95 ? 9.089 3.565 -2.930 1.00 88.62 95 GLY A N 1
ATOM 736 C CA . GLY A 1 95 ? 9.614 4.521 -3.903 1.00 88.62 95 GLY A CA 1
ATOM 737 C C . GLY A 1 95 ? 9.842 5.901 -3.286 1.00 88.62 95 GLY A C 1
ATOM 738 O O . GLY A 1 95 ? 10.899 6.497 -3.478 1.00 88.62 95 GLY A O 1
ATOM 739 N N . ARG A 1 96 ? 8.896 6.370 -2.465 1.00 86.50 96 ARG A N 1
ATOM 740 C CA . ARG A 1 96 ? 9.002 7.646 -1.749 1.00 86.50 96 ARG A CA 1
ATOM 741 C C . ARG A 1 96 ? 10.111 7.644 -0.695 1.00 86.50 96 ARG A C 1
ATOM 743 O O . ARG A 1 96 ? 10.873 8.601 -0.598 1.00 86.50 96 ARG A O 1
ATOM 750 N N . SER A 1 97 ? 10.231 6.572 0.084 1.00 83.44 97 SER A N 1
ATOM 751 C CA . SER A 1 97 ? 11.322 6.433 1.052 1.00 83.44 97 SER A CA 1
ATOM 752 C C . SER A 1 97 ? 12.680 6.387 0.351 1.00 83.44 97 SER A C 1
ATOM 754 O O . SER A 1 97 ? 13.629 7.012 0.814 1.00 83.44 97 SER A O 1
ATOM 756 N N . SER A 1 98 ? 12.765 5.684 -0.783 1.00 82.75 98 SER A N 1
ATOM 757 C CA . SER A 1 98 ? 13.983 5.591 -1.585 1.00 82.75 98 SER A CA 1
ATOM 758 C C . SER A 1 98 ? 14.367 6.931 -2.208 1.00 82.75 98 SER A C 1
ATOM 760 O O . SER A 1 98 ? 15.557 7.203 -2.309 1.00 82.75 98 SER A O 1
ATOM 762 N N . SER A 1 99 ? 13.412 7.786 -2.602 1.00 79.56 99 SER A N 1
ATOM 763 C CA . SER A 1 99 ? 13.751 9.110 -3.142 1.00 79.56 99 SER A CA 1
ATOM 764 C C . SER A 1 99 ? 14.436 10.005 -2.106 1.00 79.56 99 SER A C 1
ATOM 766 O O . SER A 1 99 ? 15.406 10.672 -2.441 1.00 79.56 99 SER A O 1
ATOM 768 N N . TYR A 1 100 ? 14.009 9.957 -0.838 1.00 78.56 100 TYR A N 1
ATOM 769 C CA . TYR A 1 100 ? 14.650 10.741 0.228 1.00 78.56 100 TYR A CA 1
ATOM 770 C C . TYR A 1 100 ? 16.047 10.234 0.600 1.00 78.56 100 TYR A C 1
ATOM 772 O O . TYR A 1 100 ? 16.869 11.008 1.075 1.00 78.56 100 TYR A O 1
ATOM 780 N N . ASP A 1 101 ? 16.330 8.948 0.391 1.00 76.25 101 ASP A N 1
ATOM 781 C CA . ASP A 1 101 ? 17.676 8.399 0.588 1.00 76.25 101 ASP A CA 1
ATOM 782 C C . ASP A 1 101 ? 18.648 8.899 -0.500 1.00 76.25 101 ASP A C 1
ATOM 784 O O . ASP A 1 101 ? 19.799 9.234 -0.224 1.00 76.25 101 ASP A O 1
ATOM 788 N N . LEU A 1 102 ? 18.161 9.045 -1.739 1.00 73.38 102 LEU A N 1
ATOM 789 C CA . LEU A 1 102 ? 18.955 9.523 -2.877 1.00 73.38 102 LEU A CA 1
ATOM 790 C C . LEU A 1 102 ? 19.209 11.044 -2.865 1.00 73.38 102 LEU A C 1
ATOM 792 O O . LEU A 1 102 ? 20.192 11.493 -3.454 1.00 73.38 102 LEU A O 1
ATOM 796 N N . ASP A 1 103 ? 18.364 11.825 -2.186 1.00 73.94 103 ASP A N 1
ATOM 797 C CA . ASP A 1 103 ? 18.473 13.290 -2.080 1.00 73.94 103 ASP A CA 1
ATOM 798 C C . ASP A 1 103 ? 19.452 13.760 -0.973 1.00 73.94 103 ASP A C 1
ATOM 800 O O . ASP A 1 103 ? 19.772 14.950 -0.883 1.00 73.94 103 ASP A O 1
ATOM 804 N N . GLY A 1 104 ? 19.970 12.839 -0.146 1.00 76.50 104 GLY A N 1
ATOM 805 C CA . GLY A 1 104 ? 21.019 13.084 0.855 1.00 76.50 104 GLY A CA 1
ATOM 806 C C . GLY A 1 104 ? 20.554 13.038 2.320 1.00 76.50 104 GLY A C 1
ATOM 807 O O . GLY A 1 104 ? 19.370 13.182 2.633 1.00 76.50 104 GLY A O 1
ATOM 808 N N . GLU A 1 105 ? 21.509 12.865 3.246 1.00 72.88 105 GLU A N 1
ATOM 809 C CA . GLU A 1 105 ? 21.263 12.501 4.660 1.00 72.88 105 GLU A CA 1
ATOM 810 C C . GLU A 1 105 ? 20.344 13.463 5.439 1.00 72.88 105 GLU A C 1
ATOM 812 O O . GLU A 1 105 ? 19.572 13.032 6.305 1.00 72.88 105 GLU A O 1
ATOM 817 N N . GLU A 1 106 ? 20.398 14.767 5.148 1.00 73.81 106 GLU A N 1
ATOM 818 C CA . GLU A 1 106 ? 19.556 15.767 5.821 1.00 73.81 106 GLU A CA 1
ATOM 819 C C . GLU A 1 106 ? 18.073 15.603 5.444 1.00 73.81 106 GLU A C 1
ATOM 821 O O . GLU A 1 106 ? 17.190 15.715 6.303 1.00 73.81 106 GLU A O 1
ATOM 826 N N . SER A 1 107 ? 17.795 15.251 4.185 1.00 77.12 107 SER A N 1
ATOM 827 C CA . SER A 1 107 ? 16.437 15.048 3.675 1.00 77.12 107 SER A CA 1
ATOM 828 C C . SER A 1 107 ? 15.802 13.768 4.235 1.00 77.12 107 SER A C 1
ATOM 830 O O . SER A 1 107 ? 14.662 13.801 4.712 1.00 77.12 107 SER A O 1
ATOM 832 N N . TYR A 1 108 ? 16.572 12.678 4.316 1.00 80.00 108 TYR A N 1
ATOM 833 C CA . TYR A 1 108 ? 16.137 11.428 4.934 1.00 80.00 108 TYR A CA 1
ATOM 834 C C . TYR A 1 108 ? 15.893 11.588 6.441 1.00 80.00 108 TYR A C 1
ATOM 836 O O . TYR A 1 108 ? 14.864 11.160 6.963 1.00 80.00 108 TYR A O 1
ATOM 844 N N . SER A 1 109 ? 16.774 12.303 7.148 1.00 82.44 109 SER A N 1
ATOM 845 C CA . SER A 1 109 ? 16.603 12.599 8.578 1.00 82.44 109 SER A CA 1
ATOM 846 C C . SE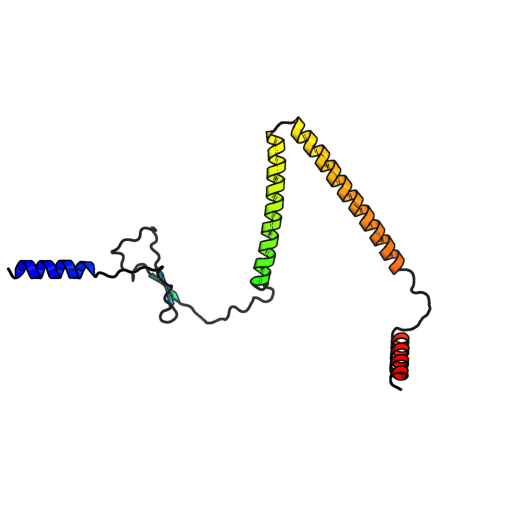R A 1 109 ? 15.338 13.417 8.864 1.00 82.44 109 SER A C 1
ATOM 848 O O . SER A 1 109 ? 14.638 13.172 9.853 1.00 82.44 109 SER A O 1
ATOM 850 N N . GLN A 1 110 ? 15.018 14.394 8.009 1.00 86.62 110 GLN A N 1
ATOM 851 C CA . GLN A 1 110 ? 13.788 15.175 8.128 1.00 86.62 110 GLN A CA 1
ATOM 852 C C . GLN A 1 110 ? 12.545 14.326 7.833 1.00 86.62 110 GLN A C 1
ATOM 854 O O . GLN A 1 110 ? 11.551 14.442 8.556 1.00 86.62 110 GLN A O 1
ATOM 859 N N . TYR A 1 111 ? 12.602 13.470 6.810 1.00 86.56 111 TYR A N 1
ATOM 860 C CA . TYR A 1 111 ? 11.549 12.507 6.493 1.00 86.56 111 TYR A CA 1
ATOM 861 C C . TYR A 1 111 ? 11.278 11.567 7.674 1.00 86.56 111 TYR A C 1
ATOM 863 O O . TYR A 1 111 ? 10.147 11.510 8.153 1.00 86.56 111 TYR A O 1
ATOM 871 N N . LEU A 1 112 ? 12.315 10.947 8.244 1.00 87.62 112 LEU A N 1
ATOM 872 C CA . LEU A 1 112 ? 12.189 10.051 9.398 1.00 87.62 112 LEU A CA 1
ATOM 873 C C . LEU A 1 112 ? 11.536 10.723 10.609 1.00 87.62 112 LEU A C 1
ATOM 875 O O . LEU A 1 112 ? 10.690 10.122 11.266 1.00 87.62 112 LEU A O 1
ATOM 879 N N . ARG A 1 113 ? 11.891 11.979 10.911 1.00 90.56 113 ARG A N 1
ATOM 880 C CA . ARG A 1 113 ? 11.255 12.726 12.011 1.00 90.56 113 ARG A CA 1
ATOM 881 C C . ARG A 1 113 ? 9.768 12.970 11.757 1.00 90.56 113 ARG A C 1
ATOM 883 O O . ARG A 1 113 ? 8.981 12.904 12.699 1.00 90.56 113 ARG A O 1
ATOM 890 N N . ARG A 1 114 ? 9.384 13.261 10.510 1.00 92.25 114 ARG A N 1
ATOM 891 C CA . ARG A 1 114 ? 7.977 13.455 10.126 1.00 92.25 114 ARG A CA 1
ATOM 892 C C . ARG A 1 114 ? 7.193 12.149 10.208 1.00 92.25 114 ARG A C 1
ATOM 894 O O . ARG A 1 114 ? 6.118 12.149 10.798 1.00 92.25 114 ARG A O 1
ATOM 901 N N . GLU A 1 115 ? 7.745 11.057 9.689 1.00 91.31 115 GLU A N 1
ATOM 902 C CA . GLU A 1 115 ? 7.132 9.727 9.770 1.00 91.31 115 GLU A CA 1
ATOM 903 C C . GLU A 1 115 ? 6.976 9.269 11.224 1.00 91.31 115 GLU A C 1
ATOM 905 O O . GLU A 1 115 ? 5.895 8.855 11.632 1.00 91.31 115 GLU A O 1
ATOM 910 N N . ALA A 1 116 ? 8.008 9.435 12.057 1.00 92.12 116 ALA A N 1
ATOM 911 C CA . ALA A 1 116 ? 7.934 9.098 13.478 1.00 92.12 116 ALA A CA 1
ATOM 912 C C . ALA A 1 116 ? 6.837 9.889 14.213 1.00 92.12 116 ALA A C 1
ATOM 914 O O . ALA A 1 116 ? 6.129 9.324 15.048 1.00 92.12 116 ALA A O 1
ATOM 915 N N . ALA A 1 117 ? 6.665 11.175 13.887 1.00 94.69 117 ALA A N 1
ATOM 916 C CA . ALA A 1 117 ? 5.589 11.991 14.442 1.00 94.69 117 ALA A CA 1
ATOM 917 C C . ALA A 1 117 ? 4.203 11.504 13.983 1.00 94.69 117 ALA A C 1
ATOM 919 O O . ALA A 1 117 ? 3.327 11.311 14.821 1.00 94.69 117 ALA A O 1
ATOM 920 N N . GLN A 1 118 ? 4.021 11.223 12.687 1.00 94.88 118 GLN A N 1
ATOM 921 C CA . GLN A 1 118 ? 2.755 10.698 12.155 1.00 94.88 118 GLN A CA 1
ATOM 922 C C . GLN A 1 118 ? 2.380 9.344 12.762 1.00 94.88 118 GLN A C 1
ATOM 924 O O . GLN A 1 118 ? 1.225 9.125 13.129 1.00 94.88 118 GLN A O 1
ATOM 929 N N . ILE A 1 119 ? 3.358 8.448 12.905 1.00 93.06 119 ILE A N 1
ATOM 930 C CA . ILE A 1 119 ? 3.175 7.158 13.571 1.00 93.06 119 ILE A CA 1
ATOM 931 C C . ILE A 1 119 ? 2.745 7.386 15.026 1.00 93.06 119 ILE A C 1
ATOM 933 O O . ILE A 1 119 ? 1.779 6.775 15.483 1.00 93.06 119 ILE A O 1
ATOM 937 N N . GLY A 1 120 ? 3.413 8.297 15.740 1.00 94.94 120 GLY A N 1
ATOM 938 C CA . GLY A 1 120 ? 3.053 8.670 17.109 1.00 94.94 120 GLY A CA 1
ATOM 939 C C . GLY A 1 120 ? 1.613 9.176 17.233 1.00 94.94 120 GLY A C 1
ATOM 940 O O . GLY A 1 120 ? 0.867 8.703 18.091 1.00 94.94 120 GLY A O 1
ATOM 941 N N . ASP A 1 121 ? 1.192 10.070 16.339 1.00 96.00 121 ASP A N 1
ATOM 942 C CA . ASP A 1 121 ? -0.172 10.604 16.306 1.00 96.00 121 ASP A CA 1
ATOM 943 C C . ASP A 1 121 ? -1.212 9.507 16.024 1.00 96.00 121 ASP A C 1
ATOM 945 O O . ASP A 1 121 ? -2.268 9.458 16.665 1.00 96.00 121 ASP A O 1
ATOM 949 N N . ALA A 1 122 ? -0.903 8.579 15.113 1.00 95.31 122 ALA A N 1
ATOM 950 C CA . ALA A 1 122 ? -1.761 7.440 14.805 1.00 95.31 122 ALA A CA 1
ATOM 951 C C . ALA A 1 122 ? -1.927 6.501 16.015 1.00 95.31 122 ALA A C 1
ATOM 953 O O . ALA A 1 122 ? -3.057 6.114 16.340 1.00 95.31 122 ALA A O 1
ATOM 954 N N . TYR A 1 123 ? -0.844 6.187 16.735 1.00 95.50 123 TYR A N 1
ATOM 955 C CA . TYR A 1 123 ? -0.915 5.391 17.966 1.00 95.50 123 TYR A CA 1
ATOM 956 C C . TYR A 1 123 ? -1.710 6.101 19.063 1.00 95.50 123 TYR A C 1
ATOM 958 O O . TYR A 1 123 ? -2.599 5.489 19.654 1.00 95.50 123 TYR A O 1
ATOM 966 N N . ALA A 1 124 ? -1.479 7.399 19.277 1.00 95.06 124 ALA A N 1
ATOM 967 C CA . ALA A 1 124 ? -2.236 8.182 20.252 1.00 95.06 124 ALA A CA 1
ATOM 968 C C . ALA A 1 124 ? -3.738 8.226 19.915 1.00 95.06 124 ALA A C 1
ATOM 970 O O . ALA A 1 124 ? -4.587 8.152 20.804 1.00 95.06 124 ALA A O 1
ATOM 971 N N . SER A 1 125 ? -4.090 8.320 18.629 1.00 95.94 125 SER A N 1
ATOM 972 C CA . SER A 1 125 ? -5.488 8.253 18.189 1.00 95.94 125 SER A CA 1
ATOM 973 C C . SER A 1 125 ? -6.117 6.879 18.453 1.00 95.94 125 SER A C 1
ATOM 975 O O . SER A 1 125 ? -7.260 6.797 18.906 1.00 95.94 125 SER A O 1
ATOM 977 N N . SER A 1 126 ? -5.350 5.806 18.246 1.00 95.88 126 SER A N 1
ATOM 978 C CA . SER A 1 126 ? -5.793 4.428 18.474 1.00 95.88 126 SER A CA 1
ATOM 979 C C . SER A 1 126 ? -5.989 4.140 19.962 1.00 95.88 126 SER A C 1
ATOM 981 O O . SER A 1 126 ? -6.975 3.515 20.339 1.00 95.88 126 SER A O 1
ATOM 983 N N . GLU A 1 127 ? -5.105 4.647 20.822 1.00 95.75 127 GLU A N 1
ATOM 984 C CA . GLU A 1 127 ? -5.228 4.537 22.279 1.00 95.75 127 GLU A CA 1
ATOM 985 C C . GLU A 1 127 ? -6.492 5.239 22.796 1.00 95.75 127 GLU A C 1
ATOM 987 O O . GLU A 1 127 ? -7.245 4.667 23.587 1.00 95.75 127 GLU A O 1
ATOM 992 N N . ARG A 1 128 ? -6.799 6.439 22.279 1.00 95.94 128 ARG A N 1
ATOM 993 C CA . ARG A 1 128 ? -8.060 7.135 22.588 1.00 95.94 128 ARG A CA 1
ATOM 994 C C . ARG A 1 128 ? -9.265 6.296 22.172 1.00 95.94 128 ARG A C 1
ATOM 996 O O . ARG A 1 128 ? -10.134 6.047 23.004 1.00 95.94 128 ARG A O 1
ATOM 1003 N N . ALA A 1 129 ? -9.282 5.794 20.938 1.00 95.06 129 ALA A N 1
ATOM 1004 C CA . ALA A 1 129 ? -10.367 4.948 20.446 1.00 95.06 129 ALA A CA 1
ATOM 1005 C C . ALA A 1 129 ? -10.543 3.668 21.286 1.00 95.06 129 ALA A C 1
ATOM 1007 O O . ALA A 1 129 ? -11.672 3.281 21.591 1.00 95.06 129 ALA A O 1
ATOM 1008 N N . LEU A 1 130 ? -9.446 3.033 21.709 1.00 95.62 130 LEU A N 1
ATOM 1009 C CA . LEU A 1 130 ? -9.481 1.863 22.589 1.00 95.62 130 LEU A CA 1
ATOM 1010 C C . LEU A 1 130 ? -10.052 2.207 23.966 1.00 95.62 130 LEU A C 1
ATOM 1012 O O . LEU A 1 130 ? -10.942 1.505 24.437 1.00 95.62 130 LEU A O 1
ATOM 1016 N N . SER A 1 131 ? -9.620 3.309 24.581 1.00 94.12 131 SER A N 1
ATOM 1017 C CA . SER A 1 131 ? -10.158 3.744 25.878 1.00 94.12 131 SER A CA 1
ATOM 1018 C C . SER A 1 131 ? -11.654 4.087 25.813 1.00 94.12 131 SER A C 1
ATOM 1020 O O . SER A 1 131 ? -12.422 3.735 26.713 1.00 94.12 131 SER A O 1
ATOM 1022 N N . GLU A 1 132 ? -12.110 4.693 24.713 1.00 95.94 132 GLU A N 1
ATOM 1023 C CA . GLU A 1 132 ? -13.531 4.922 24.456 1.00 95.94 132 GLU A CA 1
ATOM 1024 C C . GLU A 1 132 ? -14.295 3.603 24.318 1.00 95.94 132 GLU A C 1
ATOM 1026 O O . GLU A 1 132 ? -15.363 3.444 24.913 1.00 95.94 132 GLU A O 1
ATOM 1031 N N . LEU A 1 133 ? -13.758 2.634 23.575 1.00 94.69 133 LEU A N 1
ATOM 1032 C CA . LEU A 1 133 ? -14.369 1.312 23.435 1.00 94.69 133 LEU A CA 1
ATOM 1033 C C . LEU A 1 133 ? -14.419 0.562 24.767 1.00 94.69 133 LEU A C 1
ATOM 1035 O O . LEU A 1 133 ? -15.441 -0.049 25.073 1.00 94.69 133 LEU A O 1
ATOM 1039 N N . GLU A 1 134 ? -13.377 0.651 25.591 1.00 94.50 134 GLU A N 1
ATOM 1040 C CA . GLU A 1 134 ? -13.380 0.084 26.938 1.00 94.50 134 GLU A CA 1
ATOM 1041 C C . GLU A 1 134 ? -14.447 0.724 27.824 1.00 94.50 134 GLU A C 1
ATOM 1043 O O . GLU A 1 134 ? -15.147 0.014 28.548 1.00 94.50 134 GLU A O 1
ATOM 1048 N N . SER A 1 135 ? -14.599 2.050 27.772 1.00 92.12 135 SER A N 1
ATOM 1049 C CA . SER A 1 135 ? -15.642 2.742 28.534 1.00 92.12 135 SER A CA 1
ATOM 1050 C C . SER A 1 135 ? -17.043 2.313 28.089 1.00 92.12 135 SER A C 1
ATOM 1052 O O . SER A 1 135 ? -17.866 1.967 28.935 1.00 92.12 135 SER A O 1
ATOM 1054 N N . LYS A 1 136 ? -17.287 2.209 26.774 1.00 93.69 136 LYS A N 1
ATOM 1055 C CA . LYS A 1 136 ? -18.544 1.696 26.205 1.00 93.69 136 LYS A CA 1
ATOM 1056 C C . LYS A 1 136 ? -18.786 0.238 26.587 1.00 93.69 136 LYS A C 1
ATOM 1058 O O . LYS A 1 136 ? -19.915 -0.136 26.886 1.00 93.69 136 LYS A O 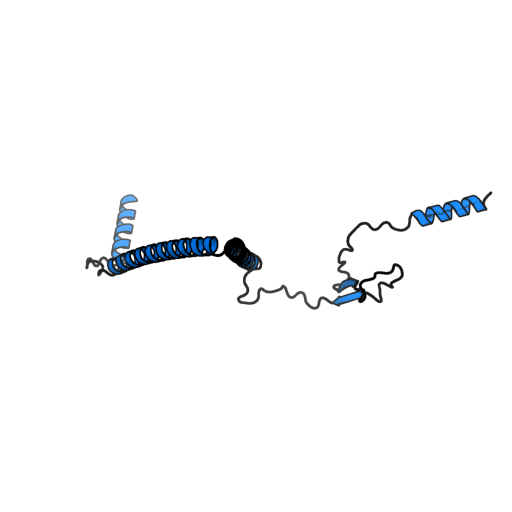1
ATOM 1063 N N . PHE A 1 137 ? -17.738 -0.581 26.624 1.00 91.06 137 PHE A N 1
ATOM 1064 C CA . PHE A 1 137 ? -17.831 -1.976 27.042 1.00 91.06 137 PHE A CA 1
ATOM 1065 C C . PHE A 1 137 ? -18.175 -2.105 28.530 1.00 91.06 137 PHE A C 1
ATOM 1067 O O . PHE A 1 137 ? -19.030 -2.908 28.892 1.00 91.06 137 PHE A O 1
ATOM 1074 N N . ARG A 1 138 ? -17.556 -1.295 29.401 1.00 89.44 138 ARG A N 1
ATOM 1075 C CA . ARG A 1 138 ? -17.900 -1.249 30.832 1.00 89.44 138 ARG A CA 1
ATOM 1076 C C . ARG A 1 138 ? -19.320 -0.737 31.050 1.00 89.44 138 ARG A C 1
ATOM 1078 O O . ARG A 1 138 ? -20.040 -1.329 31.842 1.00 89.44 138 ARG A O 1
ATOM 1085 N N . GLN A 1 139 ? -19.732 0.293 30.314 1.00 84.44 139 GLN A N 1
ATOM 1086 C CA . GL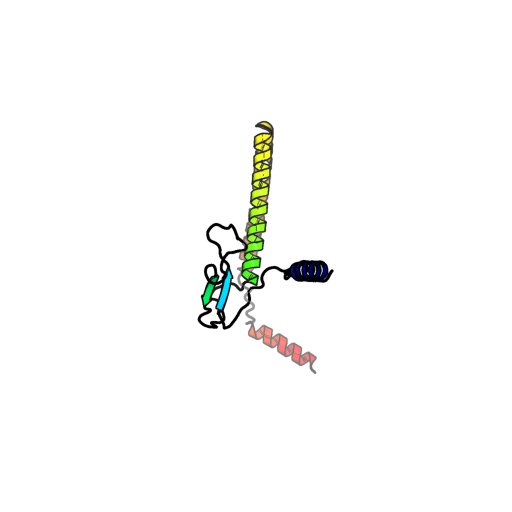N A 1 139 ? -21.093 0.827 30.353 1.00 84.44 139 GLN A CA 1
ATOM 1087 C C . GLN A 1 139 ? -22.125 -0.215 29.899 1.00 84.44 139 GLN A C 1
ATOM 1089 O O . GLN A 1 139 ? -23.150 -0.384 30.547 1.00 84.44 139 GLN A O 1
ATOM 1094 N N . GLY A 1 140 ? -21.833 -0.981 28.844 1.00 80.06 140 GLY A N 1
ATOM 1095 C CA . GLY A 1 140 ? -22.666 -2.109 28.414 1.00 80.06 140 GLY A CA 1
ATOM 1096 C C . GLY A 1 140 ? -22.650 -3.311 29.368 1.00 80.06 140 GLY A C 1
ATOM 1097 O O . GLY A 1 140 ? -23.433 -4.239 29.183 1.00 80.06 140 GLY A O 1
ATOM 1098 N N . ARG A 1 141 ? -21.762 -3.310 30.372 1.00 71.69 141 ARG A N 1
ATOM 1099 C CA . ARG A 1 141 ? -21.625 -4.350 31.400 1.00 71.69 141 ARG A CA 1
ATOM 1100 C C . ARG A 1 141 ? -22.167 -3.913 32.765 1.00 71.69 141 ARG A C 1
ATOM 1102 O O . ARG A 1 141 ? -22.151 -4.730 33.687 1.00 71.69 141 ARG A O 1
ATOM 1109 N N . GLU A 1 142 ? -22.650 -2.675 32.920 1.00 53.19 142 GLU A N 1
ATOM 1110 C CA . GLU A 1 142 ? -23.475 -2.354 34.087 1.00 53.19 142 GLU A CA 1
ATOM 1111 C C . GLU A 1 142 ? -24.634 -3.360 34.148 1.00 53.19 142 GLU A C 1
ATOM 1113 O O . GLU A 1 142 ? -25.176 -3.723 33.098 1.00 53.19 142 GLU A O 1
ATOM 1118 N N . PRO A 1 143 ? -24.970 -3.890 35.341 1.00 52.06 143 PRO A N 1
ATOM 1119 C CA . PRO A 1 143 ? -26.097 -4.792 35.461 1.00 52.06 143 PRO A CA 1
ATOM 1120 C C . PRO A 1 143 ? -27.300 -4.041 34.911 1.00 52.06 143 PRO A C 1
ATOM 1122 O O . PRO A 1 143 ? -27.602 -2.943 35.379 1.00 52.06 143 PRO A O 1
ATOM 1125 N N . GLU A 1 144 ? -27.944 -4.627 33.903 1.00 52.34 144 GLU A N 1
ATOM 1126 C CA . GLU A 1 144 ? -29.275 -4.221 33.474 1.00 52.34 144 GLU A CA 1
ATOM 1127 C C . GLU A 1 144 ? -30.064 -3.882 34.749 1.00 52.34 144 GLU A C 1
ATOM 1129 O O . GLU A 1 144 ? -30.066 -4.709 35.679 1.00 52.34 144 GLU A O 1
ATOM 1134 N N . PRO A 1 145 ? -30.574 -2.639 34.902 1.00 45.69 145 PRO A N 1
ATOM 1135 C CA . PRO A 1 145 ? -31.282 -2.279 36.111 1.00 45.69 145 PRO A CA 1
ATOM 1136 C C . PRO A 1 145 ? -32.340 -3.345 36.308 1.00 45.69 145 PRO A C 1
ATOM 1138 O O . PRO A 1 145 ? -32.962 -3.806 35.359 1.00 45.69 145 PRO A O 1
ATOM 1141 N N . ARG A 1 146 ? -32.459 -3.777 37.554 1.00 50.00 146 ARG A N 1
ATOM 1142 C CA . ARG A 1 146 ? -33.269 -4.889 38.039 1.00 50.00 146 ARG A CA 1
ATOM 1143 C C . ARG A 1 146 ? -34.782 -4.637 37.873 1.00 50.00 146 ARG A C 1
ATOM 1145 O O . ARG A 1 146 ? -35.557 -5.015 38.742 1.00 50.00 146 ARG A O 1
ATOM 1152 N N . ASP A 1 147 ? -35.195 -4.024 36.772 1.00 46.81 147 ASP A N 1
ATOM 1153 C CA . ASP A 1 147 ? -36.534 -4.024 36.215 1.00 46.81 147 ASP A CA 1
ATOM 1154 C C . ASP A 1 147 ? -36.629 -5.233 35.292 1.00 46.81 147 ASP A C 1
ATOM 1156 O O . ASP A 1 147 ? -36.473 -5.156 34.079 1.00 46.81 147 ASP A O 1
ATOM 1160 N N . GLY A 1 148 ? -36.873 -6.389 35.909 1.00 44.44 148 GLY A N 1
ATOM 1161 C CA . GLY A 1 148 ? -37.136 -7.642 35.218 1.00 44.44 148 GLY A CA 1
ATOM 1162 C C . GLY A 1 148 ? -38.440 -7.607 34.423 1.00 44.44 148 GLY A C 1
ATOM 1163 O O . GLY A 1 148 ? -39.372 -8.334 34.751 1.00 44.44 148 GLY A O 1
ATOM 1164 N N . ALA A 1 149 ? -38.501 -6.812 33.359 1.00 54.53 149 ALA A N 1
ATOM 1165 C CA . ALA A 1 149 ? -39.365 -7.099 32.234 1.00 54.53 149 ALA A CA 1
ATOM 1166 C C . ALA A 1 149 ? -38.609 -8.117 31.386 1.00 54.53 149 ALA A C 1
ATOM 1168 O O . ALA A 1 149 ? -37.714 -7.781 30.609 1.00 54.53 149 ALA A O 1
ATOM 1169 N N . ARG A 1 150 ? -38.952 -9.398 31.554 1.00 63.88 150 ARG A N 1
ATOM 1170 C CA . ARG A 1 150 ? -38.452 -10.433 30.645 1.00 63.88 150 ARG A CA 1
ATOM 1171 C C . ARG A 1 150 ? -38.766 -9.960 29.218 1.00 63.88 150 ARG A C 1
ATOM 1173 O O . ARG A 1 150 ? -39.816 -9.358 29.014 1.00 63.88 150 ARG A O 1
ATOM 1180 N N . PRO A 1 151 ? -37.944 -10.244 28.199 1.00 59.28 151 PRO A N 1
ATOM 1181 C CA . PRO A 1 151 ? -38.216 -9.809 26.821 1.00 59.28 151 PRO A CA 1
ATOM 1182 C C . PRO A 1 151 ? -39.619 -10.212 26.308 1.00 59.28 151 PRO A C 1
ATOM 1184 O O . PRO A 1 151 ? -40.171 -9.570 25.415 1.00 59.28 151 PRO A O 1
ATOM 1187 N N . GLY A 1 152 ? -40.239 -11.231 26.920 1.00 64.50 152 GLY A N 1
ATOM 1188 C CA . GLY A 1 152 ? -41.650 -11.576 26.723 1.00 64.50 152 GLY A CA 1
ATOM 1189 C C . GLY A 1 152 ? -42.659 -10.516 27.196 1.00 64.50 152 GLY A C 1
ATOM 1190 O O . GLY A 1 152 ? -43.667 -10.321 26.524 1.00 64.50 152 GLY A O 1
ATOM 1191 N N . ASP A 1 153 ? -42.386 -9.789 28.280 1.00 70.31 153 ASP A N 1
ATOM 1192 C CA . ASP A 1 153 ? -43.255 -8.740 28.835 1.00 70.31 153 ASP A CA 1
ATOM 1193 C C . ASP A 1 153 ? -43.256 -7.487 27.947 1.00 70.31 153 ASP A C 1
ATOM 1195 O O . ASP A 1 153 ? -44.306 -6.889 27.700 1.00 70.31 153 ASP A O 1
ATOM 1199 N N . ALA A 1 154 ? -42.101 -7.144 27.367 1.00 71.81 154 ALA A N 1
ATOM 1200 C CA . ALA A 1 154 ? -41.992 -6.083 26.366 1.00 71.81 154 ALA A CA 1
ATOM 1201 C C . ALA A 1 154 ? -42.754 -6.434 25.073 1.00 71.81 154 ALA A C 1
ATOM 1203 O O . ALA A 1 154 ? -43.460 -5.590 24.516 1.00 71.81 154 ALA A O 1
ATOM 1204 N N . CYS A 1 155 ? -42.675 -7.693 24.625 1.00 77.81 155 CYS A N 1
ATOM 1205 C CA . CYS A 1 155 ? -43.428 -8.194 23.470 1.00 77.81 155 CYS A CA 1
ATOM 1206 C C . CYS A 1 155 ? -44.947 -8.183 23.728 1.00 77.81 155 CYS A C 1
ATOM 1208 O O . CYS A 1 155 ? -45.721 -7.709 22.895 1.00 77.81 155 CYS A O 1
ATOM 1210 N N . LEU A 1 156 ? -45.379 -8.619 24.916 1.00 80.88 156 LEU A N 1
ATOM 1211 C CA . LEU A 1 156 ? -46.777 -8.562 25.351 1.00 80.88 156 LEU A CA 1
ATOM 1212 C C . LEU A 1 156 ? -47.310 -7.127 25.396 1.00 80.88 156 LEU A C 1
ATOM 1214 O O . LEU A 1 156 ? -48.410 -6.870 24.903 1.00 80.88 156 LEU A O 1
ATOM 1218 N N . GLY A 1 157 ? -46.527 -6.180 25.916 1.00 82.31 157 GLY A N 1
ATOM 1219 C CA . GLY A 1 157 ? -46.889 -4.761 25.919 1.00 82.31 157 GLY A CA 1
ATOM 1220 C C . GLY A 1 157 ? -47.082 -4.194 24.508 1.00 82.31 157 GLY A C 1
ATOM 1221 O O . GLY A 1 157 ? -48.034 -3.451 24.257 1.00 82.31 157 GLY A O 1
ATOM 1222 N N . LEU A 1 158 ? -46.226 -4.593 23.565 1.00 83.81 158 LEU A N 1
ATOM 1223 C CA . LEU A 1 158 ? -46.311 -4.200 22.156 1.00 83.81 158 LEU A CA 1
ATOM 1224 C C . LEU A 1 158 ? -47.544 -4.794 21.460 1.00 83.81 158 LEU A C 1
ATOM 1226 O O . LEU A 1 158 ? -48.258 -4.075 20.761 1.00 83.81 158 LEU A O 1
ATOM 1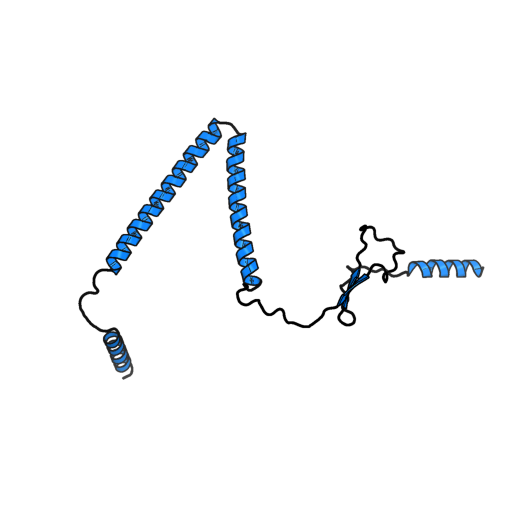230 N N . LEU A 1 159 ? -47.848 -6.070 21.708 1.00 86.00 159 LEU A N 1
ATOM 1231 C CA . LEU A 1 159 ? -49.032 -6.744 21.163 1.00 86.00 159 LEU A CA 1
ATOM 1232 C C . LEU A 1 159 ? -50.341 -6.168 21.719 1.00 86.00 159 LEU A C 1
ATOM 1234 O O . LEU A 1 159 ? -51.312 -6.003 20.979 1.00 86.00 159 LEU A O 1
ATOM 1238 N N . LEU A 1 160 ? -50.373 -5.812 23.005 1.00 85.88 160 LEU A N 1
ATOM 1239 C CA . LEU A 1 160 ? -51.533 -5.166 23.624 1.00 85.88 160 LEU A CA 1
ATOM 1240 C C . LEU A 1 160 ? -51.767 -3.757 23.063 1.00 85.88 160 LEU A C 1
ATOM 1242 O O . LEU A 1 160 ? -52.914 -3.398 22.790 1.00 85.88 160 LEU A O 1
ATOM 1246 N N . ARG A 1 161 ? -50.699 -2.988 22.812 1.00 85.62 161 ARG A N 1
ATOM 1247 C CA . ARG A 1 161 ? -50.785 -1.691 22.119 1.00 85.62 161 ARG A CA 1
ATOM 1248 C C . ARG A 1 161 ? -51.260 -1.833 20.678 1.00 85.62 161 ARG A C 1
ATOM 1250 O O . ARG A 1 161 ? -52.154 -1.099 20.270 1.00 85.62 161 ARG A O 1
ATOM 1257 N N . ALA A 1 162 ? -50.721 -2.796 19.932 1.00 88.25 162 ALA A N 1
ATOM 1258 C CA . ALA A 1 162 ? -51.154 -3.068 18.564 1.00 88.25 162 ALA A CA 1
ATOM 1259 C C . ALA A 1 162 ? -52.646 -3.433 18.511 1.00 88.25 162 ALA A C 1
ATOM 1261 O O . ALA A 1 162 ? -53.383 -2.932 17.669 1.00 88.25 162 ALA A O 1
ATOM 1262 N N . ARG A 1 163 ? -53.127 -4.233 19.468 1.00 86.38 163 ARG A N 1
ATOM 1263 C CA . ARG A 1 163 ? -54.548 -4.582 19.582 1.00 86.38 163 ARG A CA 1
ATOM 1264 C C . ARG A 1 163 ? -55.440 -3.390 19.940 1.00 86.38 163 ARG A C 1
ATOM 1266 O O . ARG A 1 163 ? -56.581 -3.348 19.492 1.00 86.38 163 ARG A O 1
ATOM 1273 N N . ALA A 1 164 ? -54.954 -2.450 20.748 1.00 86.44 164 ALA A N 1
ATOM 1274 C CA . ALA A 1 164 ? -55.702 -1.244 21.103 1.00 86.44 164 ALA A CA 1
ATOM 1275 C C . ALA A 1 164 ? -55.854 -0.273 19.921 1.00 86.44 164 ALA A C 1
ATOM 1277 O O . ALA A 1 164 ? -56.860 0.417 19.846 1.00 86.44 164 ALA A O 1
ATOM 1278 N N . LEU A 1 165 ? -54.886 -0.253 19.000 1.00 84.75 165 LEU A N 1
ATOM 1279 C CA . LEU A 1 165 ? -54.926 0.554 17.773 1.00 84.75 165 LEU A CA 1
ATOM 1280 C C . LEU A 1 165 ? -55.774 -0.070 16.652 1.00 84.75 165 LEU A C 1
ATOM 1282 O O . LEU A 1 165 ? -56.086 0.604 15.678 1.00 84.75 165 LEU A O 1
ATOM 1286 N N . LEU A 1 166 ? -56.111 -1.358 16.772 1.00 80.69 166 LEU A N 1
ATOM 1287 C CA . LEU A 1 166 ? -56.925 -2.114 15.812 1.00 80.69 166 LEU A CA 1
ATOM 1288 C C . LEU A 1 166 ? -58.405 -2.232 16.236 1.00 80.69 166 LEU A C 1
ATOM 1290 O O . LEU A 1 166 ? -59.141 -3.034 15.661 1.00 80.69 166 LEU A O 1
ATOM 1294 N N . ARG A 1 167 ? -58.833 -1.470 17.248 1.00 49.19 167 ARG A N 1
ATOM 1295 C CA . ARG A 1 167 ? -60.244 -1.214 17.576 1.00 49.19 167 ARG A CA 1
ATOM 1296 C C . ARG A 1 167 ? -60.613 0.198 17.159 1.00 49.19 167 ARG A C 1
ATOM 1298 O O . ARG A 1 167 ? -61.781 0.364 16.754 1.00 49.19 167 ARG A O 1
#

Organism: NCBI:txid202946

Secondary structure (DSSP, 8-state):
-HHHHHHHHHHHHHTTS----S-----EETTEEEEE--TTS---TT--TTTSEEEEE----------TTPPPHHHHHHHHHHHHHHHHHHHHHHHHHHHHHHT-HHHHHHHHHHHHHHHHHHHHHHHHHHHHHHHHHHHTTS---S----HHHHHHHHHHHHHHHT-

Radius of gyration: 37.94 Å; chains: 1; bounding box: 82×52×117 Å

pLDDT: mean 73.16, std 16.47, range [42.59, 96.62]

Sequence (167 aa):
MPALRLLWLGCLGSLCRAYFDGPLQPEMSNGSLHHYFVPDGDYEENDDPERCQLLFRVSEPRRCGAAPGGLSLRQELTVLGRQVEDAGRVLESIGRSSSYDLDGEESYSQYLRREAAQIGDAYASSERALSELESKFRQGREPEPRDGARPGDACLGLLLRARALLR

InterPro domains:
  IPR026772 Fin bud initiation factor [PF15819] (15-167)
  IPR026772 Fin bud initiation factor [PTHR31185] (1-167)

Foldseek 3Di:
DVVVVVVVVVVVVVVPPDDDDDDPPQDCDPQWGWDFADPVPDDDPPDDSVVRTDTDRPPDPPPPDQDVVHDDPVVVVVVVVVVVVVVVVVVVVVVVLVVQVVVDDVSNVVVVVVVVVVVVVVVVVVVVVVVVVVVVVVVVVDPPPPPPPPVVNVVVVVVVVVVVVVD